Protein AF-A0A1F5N395-F1 (afdb_monomer)

Secondary structure (DSSP, 8-state):
-----------HHHHHHHHHHHHHTT--HHHHHHHHHS---PPPHHHHHHHHHHHHHHHHHHHHHSTT--HHHHHHHHHHT-

pLDDT: mean 85.55, std 9.71, range [39.47, 94.94]

Sequence (82 aa):
MNFITTNIRLPEDEYLKLKAEAANKRKSLAAVIRDKITTDKDLSQTEIENIMADLDRIAKRNSKKLKGWNSLQALREIRDEN

Foldseek 3Di:
DDDDDDDDDDDPVVLVVLVVVCVVVVHDSVVSVCVVVDDPPPDDPVNVVVVVVVVVVVVVVCCVVQVPPPPVVVVVCVVVVD

Organism: NCBI:txid1797794

Structure (mmCIF, N/CA/C/O backbone):
data_AF-A0A1F5N395-F1
#
_entry.id   AF-A0A1F5N395-F1
#
loop_
_atom_site.group_PDB
_atom_site.id
_atom_site.type_symbol
_atom_site.label_atom_id
_atom_site.label_alt_id
_atom_site.label_comp_id
_atom_site.label_asym_id
_atom_site.label_entity_id
_atom_site.label_seq_id
_atom_site.pdbx_PDB_ins_code
_atom_site.Cartn_x
_atom_site.Cartn_y
_atom_site.Cartn_z
_atom_site.occupancy
_atom_site.B_iso_or_equiv
_atom_site.auth_seq_id
_atom_site.auth_comp_id
_atom_site.auth_asym_id
_atom_site.auth_atom_id
_atom_site.pdbx_PDB_model_num
ATOM 1 N N . MET A 1 1 ? -17.145 2.521 -11.467 1.00 39.47 1 MET A N 1
ATOM 2 C CA . MET A 1 1 ? -15.679 2.601 -11.299 1.00 39.47 1 MET A CA 1
ATOM 3 C C . MET A 1 1 ? -15.113 2.932 -12.671 1.00 39.47 1 MET A C 1
ATOM 5 O O . MET A 1 1 ? -15.167 2.079 -13.544 1.00 39.47 1 MET A O 1
ATOM 9 N N . ASN A 1 2 ? -14.717 4.186 -12.903 1.00 59.09 2 ASN A N 1
ATOM 10 C CA . ASN A 1 2 ? -14.302 4.654 -14.230 1.00 59.09 2 ASN A CA 1
ATOM 11 C C . ASN A 1 2 ? -12.806 4.387 -14.398 1.00 59.09 2 ASN A C 1
ATOM 13 O O . ASN A 1 2 ? -11.985 5.117 -13.850 1.00 59.09 2 ASN A O 1
ATOM 17 N N . PHE A 1 3 ? -12.453 3.309 -15.093 1.00 71.94 3 PHE A N 1
ATOM 18 C CA . PHE A 1 3 ? -11.071 2.994 -15.444 1.00 71.94 3 PHE A CA 1
ATOM 19 C C . PHE A 1 3 ? -10.793 3.443 -16.880 1.00 71.94 3 PHE A C 1
ATOM 21 O O . PHE A 1 3 ? -11.626 3.264 -17.765 1.00 71.94 3 PHE A O 1
ATOM 28 N N . ILE A 1 4 ? -9.612 4.016 -17.109 1.00 77.75 4 ILE A N 1
ATOM 29 C CA . ILE A 1 4 ? -9.108 4.311 -18.452 1.00 77.75 4 ILE A CA 1
ATOM 30 C C . ILE A 1 4 ? -8.062 3.245 -18.769 1.00 77.75 4 ILE A C 1
ATOM 32 O O . ILE A 1 4 ? -7.080 3.093 -18.044 1.00 77.75 4 ILE A O 1
ATOM 36 N N . THR A 1 5 ? -8.289 2.472 -19.828 1.00 83.94 5 THR A N 1
ATOM 37 C CA . THR A 1 5 ? -7.311 1.506 -20.335 1.00 83.94 5 THR A CA 1
ATOM 38 C C . THR A 1 5 ? -6.376 2.212 -21.306 1.00 83.94 5 THR A C 1
ATOM 40 O O . THR A 1 5 ? -6.813 2.648 -22.370 1.00 83.94 5 THR A O 1
ATOM 43 N N . THR A 1 6 ? -5.094 2.302 -20.960 1.00 83.00 6 THR A N 1
ATOM 44 C CA . THR A 1 6 ? -4.077 2.933 -21.810 1.00 83.00 6 THR A CA 1
ATOM 45 C C . THR A 1 6 ? -3.112 1.882 -22.340 1.00 83.00 6 THR A C 1
ATOM 47 O O . THR A 1 6 ? -2.516 1.134 -21.566 1.00 83.00 6 THR A O 1
ATOM 50 N N . ASN A 1 7 ? -2.928 1.845 -23.661 1.00 87.69 7 ASN A N 1
ATOM 51 C CA . ASN A 1 7 ? -1.890 1.038 -24.296 1.00 87.69 7 ASN A CA 1
ATOM 52 C C . ASN A 1 7 ? -0.563 1.803 -24.261 1.00 87.69 7 ASN A C 1
ATOM 54 O O . ASN A 1 7 ? -0.462 2.887 -24.830 1.00 87.69 7 ASN A O 1
ATOM 58 N N . ILE A 1 8 ? 0.453 1.234 -23.612 1.00 84.88 8 ILE A N 1
ATOM 59 C CA . ILE A 1 8 ? 1.784 1.838 -23.476 1.00 84.88 8 ILE A CA 1
ATOM 60 C C . ILE A 1 8 ? 2.774 0.999 -24.284 1.00 84.88 8 ILE A C 1
ATOM 62 O O . ILE A 1 8 ? 2.782 -0.227 -24.174 1.00 84.88 8 ILE A O 1
ATOM 66 N N . ARG A 1 9 ? 3.607 1.650 -25.101 1.00 89.31 9 ARG A N 1
ATOM 67 C CA . ARG A 1 9 ? 4.713 1.002 -25.818 1.00 89.31 9 ARG A CA 1
ATOM 68 C C . ARG A 1 9 ? 6.010 1.289 -25.074 1.00 89.31 9 ARG A C 1
ATOM 70 O O . ARG A 1 9 ? 6.311 2.450 -24.822 1.00 89.31 9 ARG A O 1
ATOM 77 N N . LEU A 1 10 ? 6.743 0.237 -24.728 1.00 88.25 10 LEU A N 1
ATOM 78 C CA . LEU A 1 10 ? 8.021 0.315 -24.024 1.00 88.25 10 LEU A CA 1
ATOM 79 C C . LEU A 1 10 ? 9.115 -0.339 -24.875 1.00 88.25 10 LEU A C 1
ATOM 81 O O . LEU A 1 10 ? 8.808 -1.294 -25.597 1.00 88.25 10 LEU A O 1
ATOM 85 N N . PRO A 1 11 ? 10.371 0.129 -24.780 1.00 94.50 11 PRO A N 1
ATOM 86 C CA . PRO A 1 11 ? 11.519 -0.616 -25.282 1.00 94.50 11 PRO A CA 1
ATOM 87 C C . PRO A 1 11 ? 11.568 -2.023 -24.670 1.00 94.50 11 PRO A C 1
ATOM 89 O O . PRO A 1 11 ? 11.204 -2.223 -23.507 1.00 94.50 11 PRO A O 1
ATOM 92 N N . GLU A 1 12 ? 12.026 -3.001 -25.448 1.00 93.25 12 GLU A N 1
ATOM 93 C CA . GLU A 1 12 ? 12.019 -4.416 -25.055 1.00 93.25 12 GLU A CA 1
ATOM 94 C C . GLU A 1 12 ? 12.810 -4.674 -23.762 1.00 93.25 12 GLU A C 1
ATOM 96 O O . GLU A 1 12 ? 12.315 -5.336 -22.845 1.00 93.25 12 GLU A O 1
ATOM 101 N N . ASP A 1 13 ? 13.989 -4.064 -23.642 1.00 93.50 13 ASP A N 1
ATOM 102 C CA . ASP A 1 13 ? 14.859 -4.196 -22.472 1.00 93.50 13 ASP A CA 1
ATOM 103 C C . ASP A 1 13 ? 14.181 -3.719 -21.180 1.00 93.50 13 ASP A C 1
ATOM 105 O O . ASP A 1 13 ? 14.308 -4.335 -20.118 1.00 93.50 13 ASP A O 1
ATOM 109 N N . GLU A 1 14 ? 13.434 -2.616 -21.251 1.00 90.44 14 GLU A N 1
ATOM 110 C CA . GLU A 1 14 ? 12.711 -2.068 -20.102 1.00 90.44 14 GLU A CA 1
ATOM 111 C C . GLU A 1 14 ? 11.523 -2.946 -19.717 1.00 90.44 14 GLU A C 1
ATOM 113 O O . GLU A 1 14 ? 11.278 -3.192 -18.533 1.00 90.44 14 GLU A O 1
ATOM 118 N N . TYR A 1 15 ? 10.817 -3.482 -20.711 1.00 91.50 15 TYR A N 1
ATOM 119 C CA . TYR A 1 15 ? 9.720 -4.414 -20.486 1.00 91.50 15 TYR A CA 1
ATOM 120 C C . TYR A 1 15 ? 10.190 -5.696 -19.779 1.00 91.50 15 TYR A C 1
ATOM 122 O O . TYR A 1 15 ? 9.538 -6.161 -18.836 1.00 91.50 15 TYR A O 1
ATOM 130 N N . LEU A 1 16 ? 11.346 -6.241 -20.172 1.00 93.19 16 LEU A N 1
ATOM 131 C CA . LEU A 1 16 ? 11.957 -7.402 -19.517 1.00 93.19 16 LEU A CA 1
ATOM 132 C C . LEU A 1 16 ? 12.346 -7.105 -18.063 1.00 93.19 16 LEU A C 1
ATOM 134 O O . LEU A 1 16 ? 12.050 -7.908 -17.174 1.00 93.19 16 LEU A O 1
ATOM 138 N N . LYS A 1 17 ? 12.926 -5.929 -17.793 1.00 92.81 17 LYS A N 1
ATOM 139 C CA . LYS A 1 17 ? 13.240 -5.489 -16.421 1.00 92.81 17 LYS A CA 1
ATOM 140 C C . LYS A 1 17 ? 11.986 -5.401 -15.551 1.00 92.81 17 LYS A C 1
ATOM 142 O O . LYS A 1 17 ? 11.988 -5.900 -14.427 1.00 92.81 17 LYS A O 1
ATOM 147 N N . LEU A 1 18 ? 10.898 -4.830 -16.072 1.00 91.56 18 LEU A N 1
ATOM 148 C CA . LEU A 1 18 ? 9.631 -4.728 -15.339 1.00 91.56 18 LEU A CA 1
ATOM 149 C C . LEU A 1 18 ? 9.004 -6.100 -15.067 1.00 91.56 18 LEU A C 1
ATOM 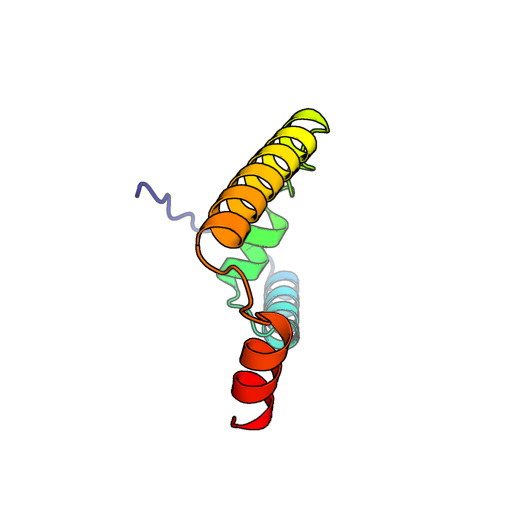151 O O . LEU A 1 18 ? 8.429 -6.305 -13.998 1.00 91.56 18 LEU A O 1
ATOM 155 N N . LYS A 1 19 ? 9.137 -7.061 -15.990 1.00 91.75 19 LYS A N 1
ATOM 156 C CA . LYS A 1 19 ? 8.713 -8.450 -15.753 1.00 91.75 19 LYS A CA 1
ATOM 157 C C . LYS A 1 19 ? 9.502 -9.116 -14.631 1.00 91.75 19 LYS A C 1
ATOM 159 O O . LYS A 1 19 ? 8.896 -9.752 -13.770 1.00 91.75 19 LYS A O 1
ATOM 164 N N . ALA A 1 20 ? 10.823 -8.953 -14.623 1.00 93.19 20 ALA A N 1
ATOM 165 C CA . ALA A 1 20 ? 11.665 -9.475 -13.551 1.00 93.19 20 ALA A CA 1
ATOM 166 C C . ALA A 1 20 ? 11.300 -8.841 -12.197 1.00 93.19 20 ALA A C 1
ATOM 168 O O . ALA A 1 20 ? 11.150 -9.537 -11.194 1.00 93.19 20 ALA A O 1
ATOM 169 N N . GLU A 1 21 ? 11.064 -7.527 -12.176 1.00 91.62 21 GLU A N 1
ATOM 170 C CA . GLU A 1 21 ? 10.628 -6.806 -10.979 1.00 91.62 21 GLU A CA 1
ATOM 171 C C . GLU A 1 21 ? 9.258 -7.290 -10.471 1.00 91.62 21 GLU A C 1
ATOM 173 O O . GLU A 1 21 ? 9.076 -7.489 -9.268 1.00 91.62 21 GLU A O 1
ATOM 178 N N . ALA A 1 22 ? 8.307 -7.532 -11.376 1.00 93.56 22 ALA A N 1
ATOM 179 C CA . ALA A 1 22 ? 6.988 -8.064 -11.046 1.00 93.56 22 ALA A CA 1
ATOM 180 C C . ALA A 1 22 ? 7.063 -9.470 -10.431 1.00 93.56 22 ALA A C 1
ATOM 182 O O . ALA A 1 22 ? 6.401 -9.731 -9.422 1.00 93.56 22 ALA A O 1
ATOM 183 N N . ALA A 1 23 ? 7.916 -10.341 -10.979 1.00 92.00 23 ALA A N 1
ATOM 184 C CA . ALA A 1 23 ? 8.158 -11.674 -10.433 1.00 92.00 23 ALA A CA 1
ATOM 185 C C . ALA A 1 23 ? 8.760 -11.608 -9.019 1.00 92.00 23 ALA A C 1
ATOM 187 O O . ALA A 1 23 ? 8.251 -12.255 -8.104 1.00 92.00 23 ALA A O 1
ATOM 188 N N . ASN A 1 24 ? 9.772 -10.757 -8.815 1.00 94.31 24 ASN A N 1
ATOM 189 C CA . ASN A 1 24 ? 10.412 -10.566 -7.510 1.00 94.31 24 ASN A CA 1
ATOM 190 C C . ASN A 1 24 ? 9.433 -10.035 -6.455 1.00 94.31 24 ASN A C 1
ATOM 192 O O . ASN A 1 24 ? 9.400 -10.527 -5.328 1.00 94.31 24 ASN A O 1
ATOM 196 N N . LYS A 1 25 ? 8.599 -9.055 -6.823 1.00 90.56 25 LYS A N 1
ATOM 197 C CA . LYS A 1 25 ? 7.596 -8.455 -5.928 1.00 90.56 25 LYS A CA 1
ATOM 198 C C . LYS A 1 25 ? 6.326 -9.302 -5.776 1.00 90.56 25 LYS A C 1
ATOM 200 O O . LYS A 1 25 ? 5.443 -8.902 -5.021 1.00 90.56 25 LYS A O 1
ATOM 205 N N . ARG A 1 26 ? 6.204 -10.433 -6.489 1.00 91.19 26 ARG A N 1
ATOM 206 C CA . ARG A 1 26 ? 4.985 -11.266 -6.574 1.00 91.19 26 ARG A CA 1
ATOM 207 C C . ARG A 1 26 ? 3.725 -10.443 -6.889 1.00 91.19 26 ARG A C 1
ATOM 209 O O . ARG A 1 26 ? 2.644 -10.704 -6.368 1.00 91.19 26 ARG A O 1
ATOM 216 N N . LYS A 1 27 ? 3.873 -9.422 -7.737 1.00 91.12 27 LYS A N 1
ATOM 217 C CA . LYS A 1 27 ? 2.803 -8.512 -8.174 1.00 91.12 27 LYS A CA 1
ATOM 218 C C . LYS A 1 27 ? 2.558 -8.684 -9.672 1.00 91.12 27 LYS A C 1
ATOM 220 O O . LYS A 1 27 ? 3.428 -9.143 -10.406 1.00 91.12 27 LYS A O 1
ATOM 225 N N . SER A 1 28 ? 1.381 -8.285 -10.155 1.00 91.50 28 SER A N 1
ATOM 226 C CA . SER A 1 28 ? 1.140 -8.235 -11.601 1.00 91.50 28 SER A CA 1
ATOM 227 C C . SER A 1 28 ? 1.957 -7.115 -12.250 1.00 91.50 28 SER A C 1
ATOM 229 O O . SER A 1 28 ? 2.201 -6.074 -11.639 1.00 91.50 28 SER A O 1
ATOM 231 N N . LEU A 1 29 ? 2.335 -7.293 -13.519 1.00 89.88 29 LEU A N 1
ATOM 232 C CA . LEU A 1 29 ? 3.059 -6.269 -14.278 1.00 89.88 29 LEU A CA 1
ATOM 233 C C . LEU A 1 29 ? 2.300 -4.930 -14.287 1.00 89.88 29 LEU A C 1
ATOM 235 O O . LEU A 1 29 ? 2.888 -3.874 -14.080 1.00 89.88 29 LEU A O 1
ATOM 239 N N . ALA A 1 30 ? 0.975 -4.982 -14.440 1.00 88.88 30 ALA A N 1
ATOM 240 C CA . ALA A 1 30 ? 0.116 -3.803 -14.389 1.00 88.88 30 ALA A CA 1
ATOM 241 C C . ALA A 1 30 ? 0.097 -3.124 -13.008 1.00 88.88 30 ALA A C 1
ATOM 243 O O . ALA A 1 30 ? -0.113 -1.917 -12.928 1.00 88.88 30 ALA A O 1
ATOM 244 N N . ALA A 1 31 ? 0.276 -3.869 -11.911 1.00 87.50 31 ALA A N 1
ATOM 245 C CA . ALA A 1 31 ? 0.432 -3.275 -10.584 1.00 87.50 31 ALA A CA 1
ATOM 246 C C . ALA A 1 31 ? 1.785 -2.568 -10.459 1.00 87.50 31 ALA A C 1
ATOM 248 O O . ALA A 1 31 ? 1.811 -1.420 -10.051 1.00 87.50 31 ALA A O 1
ATOM 249 N N . VAL A 1 32 ? 2.880 -3.186 -10.914 1.00 89.62 32 VAL A N 1
ATOM 250 C CA . VAL A 1 32 ? 4.210 -2.548 -10.898 1.00 89.62 32 VAL A CA 1
ATOM 251 C C . VAL A 1 32 ? 4.237 -1.269 -11.737 1.00 89.62 32 VAL A C 1
ATOM 253 O O . VAL A 1 32 ? 4.790 -0.263 -11.305 1.00 89.62 32 V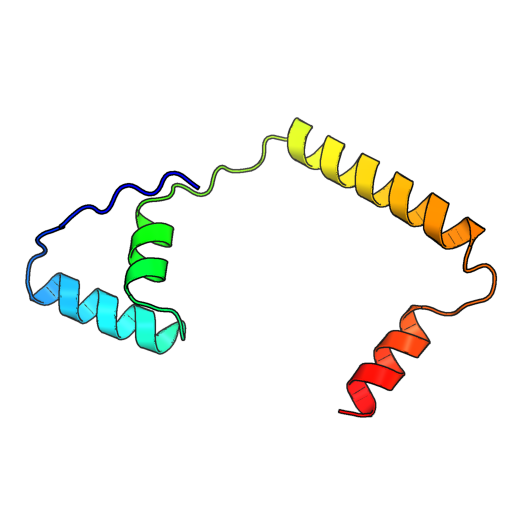AL A O 1
ATOM 256 N N . ILE A 1 33 ? 3.613 -1.282 -12.919 1.00 88.88 33 ILE A N 1
ATOM 257 C CA . ILE A 1 33 ? 3.505 -0.091 -13.772 1.00 88.88 33 ILE A CA 1
ATOM 258 C C . ILE A 1 33 ? 2.700 1.005 -13.065 1.00 88.88 33 ILE A C 1
ATOM 260 O O . ILE A 1 33 ? 3.116 2.160 -13.062 1.00 88.88 33 ILE A O 1
ATOM 264 N N . ARG A 1 34 ? 1.577 0.657 -12.424 1.00 86.69 34 ARG A N 1
ATOM 265 C CA . ARG A 1 34 ? 0.782 1.624 -11.654 1.00 86.69 34 ARG A CA 1
ATOM 266 C C . ARG A 1 34 ? 1.549 2.180 -10.465 1.00 86.69 34 ARG A C 1
ATOM 268 O O . ARG A 1 34 ? 1.525 3.388 -10.299 1.00 86.69 34 ARG A O 1
ATOM 275 N N . ASP A 1 35 ? 2.251 1.346 -9.707 1.00 86.31 35 ASP A N 1
ATOM 276 C CA . ASP A 1 35 ? 3.066 1.775 -8.565 1.00 86.31 35 ASP A CA 1
ATOM 277 C C . ASP A 1 35 ? 4.180 2.746 -9.005 1.00 86.31 35 ASP A C 1
ATOM 279 O O . ASP A 1 35 ? 4.556 3.628 -8.250 1.00 86.31 35 ASP A O 1
ATOM 283 N N . LYS A 1 36 ? 4.703 2.616 -10.235 1.00 84.94 36 LYS A N 1
ATOM 284 C CA . LYS A 1 36 ? 5.721 3.538 -10.775 1.00 84.94 36 LYS A CA 1
ATOM 285 C C . LYS A 1 36 ? 5.152 4.838 -11.345 1.00 84.94 36 LYS A C 1
ATOM 287 O O . LYS A 1 36 ? 5.838 5.852 -11.316 1.00 84.94 36 LYS A O 1
ATOM 292 N N . ILE A 1 37 ? 3.951 4.802 -11.930 1.00 83.75 37 ILE A N 1
ATOM 293 C CA . ILE A 1 37 ? 3.287 5.992 -12.498 1.00 83.75 37 ILE A CA 1
ATOM 294 C C . ILE A 1 37 ? 2.592 6.799 -11.401 1.00 83.75 37 ILE A C 1
ATOM 296 O O . ILE A 1 37 ? 2.506 8.022 -11.482 1.00 83.75 37 ILE A O 1
ATOM 300 N N . THR A 1 38 ? 2.067 6.112 -10.391 1.00 82.00 38 THR A N 1
ATOM 301 C CA . THR A 1 38 ? 1.480 6.757 -9.227 1.00 82.00 38 THR A CA 1
ATOM 302 C C . THR A 1 38 ? 2.634 7.295 -8.405 1.00 82.00 38 THR A C 1
ATOM 304 O O . THR A 1 38 ? 3.414 6.533 -7.848 1.00 82.00 38 THR A O 1
ATOM 307 N N . THR A 1 39 ? 2.770 8.611 -8.335 1.00 67.94 39 THR A N 1
ATOM 308 C CA . THR A 1 39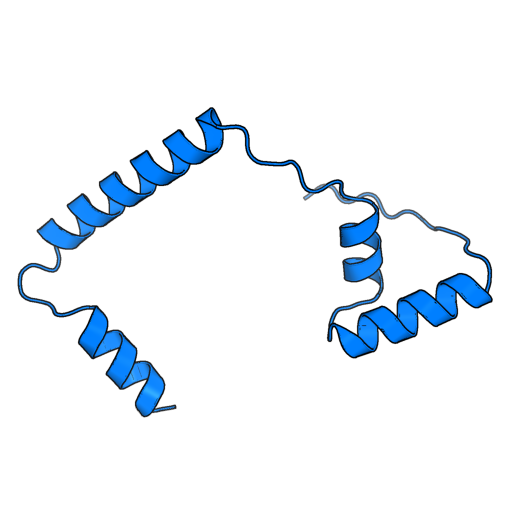 ? 3.520 9.211 -7.242 1.00 67.94 39 THR A CA 1
ATOM 309 C C . THR A 1 39 ? 2.761 8.879 -5.969 1.00 67.94 39 THR A C 1
ATOM 311 O O . THR A 1 39 ? 1.597 9.272 -5.837 1.00 67.94 39 THR A O 1
ATOM 314 N N . ASP A 1 40 ? 3.387 8.120 -5.065 1.00 64.75 40 ASP A N 1
ATOM 315 C CA . ASP A 1 40 ? 2.899 8.003 -3.696 1.00 64.75 40 ASP A CA 1
ATOM 316 C C . ASP A 1 40 ? 2.672 9.435 -3.210 1.00 64.75 40 ASP A C 1
ATOM 318 O O . ASP A 1 40 ? 3.599 10.245 -3.137 1.00 64.75 40 ASP A O 1
ATOM 322 N N . LYS A 1 41 ? 1.405 9.803 -3.008 1.00 66.25 41 LYS A N 1
ATOM 323 C CA . LYS A 1 41 ? 1.109 11.059 -2.341 1.00 66.25 41 LYS A CA 1
ATOM 324 C C . LYS A 1 41 ? 1.547 10.843 -0.911 1.00 66.25 41 LYS A C 1
ATOM 326 O O . LYS A 1 41 ? 0.877 10.116 -0.177 1.00 66.25 41 LYS A O 1
ATOM 331 N N . ASP A 1 42 ? 2.663 11.458 -0.544 1.00 74.19 42 ASP A N 1
ATOM 332 C CA . ASP A 1 42 ? 3.000 11.623 0.857 1.00 74.19 42 ASP A CA 1
ATOM 333 C C . ASP A 1 42 ? 1.780 12.242 1.536 1.00 74.19 42 ASP A C 1
ATOM 335 O O . ASP A 1 42 ? 1.279 13.291 1.115 1.00 74.19 42 ASP A O 1
ATOM 339 N N . LEU A 1 43 ? 1.247 11.530 2.528 1.00 78.94 43 LEU A N 1
ATOM 340 C CA . LEU A 1 43 ? 0.120 12.024 3.298 1.00 78.94 43 LEU A CA 1
ATOM 341 C C . LEU A 1 43 ? 0.555 13.328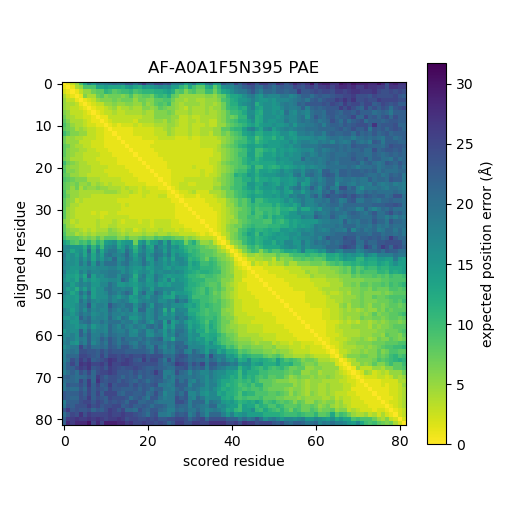 3.960 1.00 78.94 43 LEU A C 1
ATOM 343 O O . LEU A 1 43 ? 1.587 13.393 4.632 1.00 78.94 43 LEU A O 1
ATOM 347 N N . SER A 1 44 ? -0.243 14.369 3.776 1.00 84.50 44 SER A N 1
ATOM 348 C CA . SER A 1 44 ? -0.063 15.614 4.505 1.00 84.50 44 SER A CA 1
ATOM 349 C C . SER A 1 44 ? -0.181 15.357 6.009 1.00 84.50 44 SER A C 1
ATOM 351 O O . SER A 1 44 ? -0.887 14.451 6.460 1.00 84.50 44 SER A O 1
ATOM 353 N N . GLN A 1 45 ? 0.476 16.192 6.813 1.00 85.31 45 GLN A N 1
ATOM 354 C CA . GLN A 1 45 ? 0.397 16.097 8.271 1.00 85.31 45 GLN A CA 1
ATOM 355 C C . GLN A 1 45 ? -1.059 16.098 8.772 1.00 85.31 45 GLN A C 1
ATOM 357 O O . GLN A 1 45 ? -1.412 15.334 9.666 1.00 85.31 45 GLN A O 1
ATOM 362 N N . THR A 1 46 ? -1.928 16.884 8.134 1.00 89.75 46 THR A N 1
ATOM 363 C CA . THR A 1 46 ? -3.360 16.941 8.445 1.00 89.75 46 THR A CA 1
ATOM 364 C C . THR A 1 46 ? -4.080 15.622 8.153 1.00 89.75 46 THR A C 1
ATOM 366 O O . THR A 1 46 ? -4.949 15.209 8.918 1.00 89.75 46 THR A O 1
ATOM 369 N N . GLU A 1 47 ? -3.727 14.920 7.073 1.00 88.00 47 GLU A N 1
ATOM 370 C CA . GLU A 1 47 ? -4.287 13.594 6.783 1.00 88.00 47 GLU A CA 1
ATOM 371 C C . GLU A 1 47 ? -3.858 12.562 7.831 1.00 88.00 47 GLU A C 1
ATOM 373 O O . GLU A 1 47 ? -4.683 11.765 8.278 1.00 88.00 47 GLU A O 1
ATOM 378 N N . ILE A 1 48 ? -2.602 12.616 8.283 1.00 89.69 48 ILE A N 1
ATOM 379 C CA . ILE A 1 48 ? -2.096 11.750 9.357 1.00 89.69 48 ILE A CA 1
ATOM 380 C C . ILE A 1 48 ? -2.853 12.014 10.666 1.00 89.69 48 ILE A C 1
ATOM 382 O O . ILE A 1 48 ? -3.302 11.071 11.321 1.00 89.69 48 ILE A O 1
ATOM 386 N N . GLU A 1 49 ? -3.040 13.283 11.036 1.00 92.94 49 GLU A N 1
ATOM 387 C CA . GLU A 1 49 ? -3.788 13.679 12.236 1.00 92.94 49 GLU A CA 1
ATOM 388 C C . GLU A 1 49 ? -5.242 13.185 12.191 1.00 92.94 49 GLU A C 1
ATOM 390 O O . GLU A 1 49 ? -5.746 12.646 13.180 1.00 92.94 49 GLU A O 1
ATOM 395 N N . ASN A 1 50 ? -5.895 13.275 11.028 1.00 93.12 50 ASN A N 1
ATOM 396 C CA . ASN A 1 50 ? -7.250 12.757 10.831 1.00 93.12 50 ASN A CA 1
ATOM 397 C C . ASN A 1 50 ? -7.320 11.233 11.008 1.00 93.12 50 ASN A C 1
ATOM 399 O O . ASN A 1 50 ? -8.208 10.735 11.704 1.00 93.12 50 ASN A O 1
ATOM 403 N N . ILE A 1 51 ? -6.364 10.491 10.437 1.00 92.56 51 ILE A N 1
ATOM 404 C CA . ILE A 1 51 ? -6.284 9.030 10.597 1.00 92.56 51 ILE A CA 1
ATOM 405 C C . ILE A 1 51 ? -6.103 8.662 12.074 1.00 92.56 51 ILE A C 1
ATOM 407 O O . ILE A 1 51 ? -6.788 7.768 12.575 1.00 92.56 51 ILE A O 1
ATOM 411 N N . MET A 1 52 ? -5.228 9.365 12.798 1.00 93.50 52 MET A N 1
ATOM 412 C CA . MET A 1 52 ? -5.016 9.127 14.230 1.00 93.50 52 MET A CA 1
ATOM 413 C C . MET A 1 52 ? -6.273 9.420 15.058 1.00 93.50 52 MET A C 1
ATOM 415 O O . MET A 1 52 ? -6.618 8.645 15.954 1.00 93.50 52 MET A O 1
ATOM 419 N N . ALA A 1 53 ? -6.997 10.495 14.740 1.00 94.94 53 ALA A N 1
ATOM 420 C CA . ALA A 1 53 ? -8.251 10.831 15.408 1.00 94.94 53 ALA A CA 1
ATOM 421 C C . ALA A 1 53 ? -9.336 9.765 15.174 1.00 94.94 53 ALA A C 1
ATOM 423 O O . ALA A 1 53 ? -10.090 9.415 16.092 1.00 94.94 53 ALA A O 1
ATOM 424 N N . ASP A 1 54 ? -9.410 9.217 13.962 1.00 94.44 54 ASP A N 1
ATOM 425 C CA . ASP A 1 54 ? -10.339 8.139 13.634 1.00 94.44 54 ASP A CA 1
ATOM 426 C C . ASP A 1 54 ? -9.964 6.826 14.334 1.00 94.44 54 ASP A C 1
ATOM 428 O O . ASP A 1 54 ? -10.844 6.153 14.885 1.00 94.44 54 ASP A O 1
ATOM 432 N N . LEU A 1 55 ? -8.670 6.493 14.397 1.00 93.31 55 LEU A N 1
ATOM 433 C CA . LEU A 1 55 ? -8.167 5.339 15.146 1.00 93.31 55 LEU A CA 1
ATOM 434 C C . LEU A 1 55 ? -8.526 5.431 16.632 1.00 93.31 55 LEU A C 1
ATOM 436 O O . LEU A 1 55 ? -9.054 4.467 17.190 1.00 93.31 55 LEU A O 1
ATOM 440 N N . ASP A 1 56 ? -8.322 6.588 17.263 1.00 93.56 56 ASP A N 1
ATOM 441 C CA . ASP A 1 56 ? -8.679 6.800 18.670 1.00 93.56 56 ASP A CA 1
ATOM 442 C C . ASP A 1 56 ? -10.198 6.682 18.894 1.00 93.56 56 ASP A C 1
ATOM 444 O O . ASP A 1 56 ? -10.669 6.055 19.850 1.00 93.56 56 ASP A O 1
ATOM 448 N N . ARG A 1 57 ? -11.010 7.193 17.957 1.00 94.25 57 ARG A N 1
ATOM 449 C CA . ARG A 1 57 ? -12.473 7.043 18.006 1.00 94.25 57 ARG A CA 1
ATOM 450 C C . ARG A 1 57 ? -12.894 5.574 17.950 1.00 94.25 57 ARG A C 1
ATOM 452 O O . ARG A 1 57 ? -13.782 5.159 18.705 1.00 94.25 57 ARG A O 1
ATOM 459 N N . ILE A 1 58 ? -12.279 4.789 17.067 1.00 93.25 58 ILE A N 1
ATOM 460 C CA . ILE A 1 58 ? -12.541 3.351 16.935 1.00 93.25 58 ILE A CA 1
ATOM 461 C C . ILE A 1 58 ? -12.083 2.616 18.197 1.00 93.25 58 ILE A C 1
ATOM 463 O O . ILE A 1 58 ? -12.854 1.829 18.750 1.00 93.25 58 ILE A O 1
ATOM 467 N N . ALA A 1 59 ? -10.892 2.921 18.713 1.00 88.62 59 ALA A N 1
ATOM 468 C CA . ALA A 1 59 ? -10.361 2.331 19.938 1.00 88.62 59 ALA A CA 1
ATOM 469 C C . ALA A 1 59 ? -11.291 2.575 21.137 1.00 88.62 59 ALA A C 1
ATOM 471 O O . ALA A 1 59 ? -11.644 1.632 21.846 1.00 88.62 59 ALA A O 1
ATOM 472 N N . LYS A 1 60 ? -11.788 3.807 21.311 1.00 90.50 60 LYS A N 1
ATOM 473 C CA . LYS A 1 60 ? -12.771 4.161 22.353 1.00 90.50 60 LYS A CA 1
ATOM 474 C C . LYS A 1 60 ? -14.110 3.446 22.182 1.00 90.50 60 LYS A C 1
ATOM 476 O O . LYS A 1 60 ? -14.774 3.118 23.165 1.00 90.50 60 LYS A O 1
ATOM 481 N N . ARG A 1 61 ? -14.554 3.211 20.945 1.00 89.94 61 ARG A N 1
ATOM 482 C CA . ARG A 1 61 ? -15.780 2.442 20.678 1.00 89.94 61 ARG A CA 1
ATOM 483 C C . ARG A 1 61 ? -15.585 0.965 21.015 1.00 89.94 61 ARG A C 1
ATOM 485 O O . ARG A 1 61 ? -16.473 0.359 21.613 1.00 89.94 61 ARG A O 1
ATOM 492 N N . ASN A 1 62 ? -14.431 0.415 20.661 1.00 87.56 62 ASN A N 1
ATOM 493 C CA . ASN A 1 62 ? -14.074 -0.970 20.930 1.00 87.56 62 ASN A CA 1
ATOM 494 C C . ASN A 1 62 ? -13.902 -1.207 22.430 1.00 87.56 62 ASN A C 1
ATOM 496 O O . ASN A 1 62 ? -14.482 -2.153 22.946 1.00 87.56 62 ASN A O 1
ATOM 500 N N . SER A 1 63 ? -13.226 -0.316 23.158 1.00 84.69 63 SER A N 1
ATOM 501 C CA . SER A 1 63 ? -13.035 -0.451 24.609 1.00 84.69 63 SER A CA 1
ATOM 502 C C . SER A 1 63 ? -14.353 -0.454 25.389 1.00 84.69 63 SER A C 1
ATOM 504 O O . SER A 1 63 ? -14.487 -1.183 26.370 1.00 84.69 63 SER A O 1
ATOM 506 N N . LYS A 1 64 ? -15.362 0.298 24.925 1.00 85.81 64 LYS A N 1
ATOM 507 C CA . LYS A 1 64 ? -16.717 0.265 25.497 1.00 85.81 64 LYS A CA 1
ATOM 508 C C . LYS A 1 64 ? -17.413 -1.083 25.299 1.00 85.81 64 LYS A C 1
ATOM 510 O O . LYS A 1 64 ? -18.136 -1.513 26.190 1.00 85.81 64 LYS A O 1
ATOM 515 N N . LYS A 1 65 ? -17.234 -1.723 24.140 1.00 85.69 65 LYS A N 1
ATOM 516 C CA . LYS A 1 65 ? -17.917 -2.98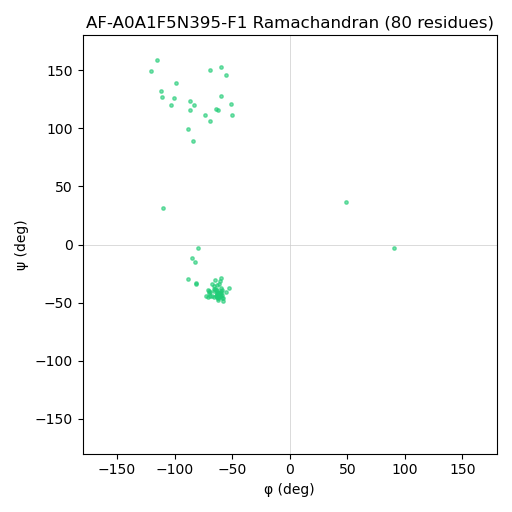1 23.783 1.00 85.69 65 LYS A CA 1
ATOM 517 C C . LYS A 1 65 ? -17.167 -4.236 24.232 1.00 85.69 65 LYS A C 1
ATOM 519 O O . LYS A 1 65 ? -17.796 -5.251 24.492 1.00 85.69 65 LYS A O 1
ATOM 524 N N . LEU A 1 66 ? -15.844 -4.164 24.314 1.00 83.31 66 LEU A N 1
ATOM 525 C CA . LEU A 1 66 ? -14.936 -5.290 24.544 1.00 83.31 66 LEU A CA 1
ATOM 526 C C . LEU A 1 66 ? -14.302 -5.227 25.941 1.00 83.31 66 LEU A C 1
ATOM 528 O O . LEU A 1 66 ? -13.157 -5.626 26.141 1.00 83.31 66 LEU A O 1
ATOM 532 N N . LYS A 1 67 ? -15.022 -4.678 26.923 1.00 77.06 67 LYS A N 1
ATOM 533 C CA . LYS A 1 67 ? -14.507 -4.510 28.284 1.00 77.06 67 LYS A CA 1
ATOM 534 C C . LYS A 1 67 ? -14.206 -5.886 28.897 1.00 77.06 67 LYS A C 1
ATOM 536 O O . LYS A 1 67 ? -15.118 -6.678 29.098 1.00 77.06 67 LYS A O 1
ATOM 541 N N . GLY A 1 68 ? -12.932 -6.153 29.188 1.00 76.88 68 GLY A N 1
ATOM 542 C CA . GLY A 1 68 ? -12.458 -7.444 29.711 1.00 76.88 68 GLY A CA 1
ATOM 543 C C . GLY A 1 68 ? -12.032 -8.459 28.642 1.00 76.88 68 GLY A C 1
ATOM 544 O O . GLY A 1 68 ? -11.518 -9.514 28.995 1.00 76.88 68 GLY A O 1
ATOM 545 N N . TRP A 1 69 ? -12.181 -8.142 27.353 1.00 80.19 69 TRP A N 1
ATOM 546 C CA . TRP A 1 69 ? -11.676 -8.976 26.263 1.00 80.19 69 TRP A CA 1
ATOM 547 C C . TRP A 1 69 ? -10.216 -8.613 25.966 1.00 80.19 69 TRP A C 1
ATOM 549 O O . TRP A 1 69 ? -9.897 -7.467 25.645 1.00 80.19 69 TRP A O 1
ATOM 559 N N . ASN A 1 70 ? -9.319 -9.598 26.025 1.00 83.19 70 ASN A N 1
ATOM 560 C CA . ASN A 1 70 ? -7.946 -9.452 25.549 1.00 83.19 70 ASN A CA 1
ATOM 561 C C . ASN A 1 70 ? -7.854 -9.689 24.030 1.00 83.19 70 ASN A C 1
ATOM 563 O O . ASN A 1 70 ? -7.648 -10.812 23.571 1.00 83.19 70 ASN A O 1
ATOM 567 N N . SER A 1 71 ? -8.033 -8.632 23.234 1.00 81.94 71 SER A N 1
ATOM 568 C CA . SER A 1 71 ? -8.009 -8.732 21.766 1.00 81.94 71 SER A CA 1
ATOM 569 C C . SER A 1 71 ? -6.677 -9.260 21.222 1.00 81.94 71 SER A C 1
ATOM 571 O O . SER A 1 71 ? -6.650 -9.896 20.174 1.00 81.94 71 SER A O 1
ATOM 573 N N . LEU A 1 72 ? -5.571 -9.022 21.935 1.00 83.00 72 LEU A N 1
ATOM 574 C CA . LEU A 1 72 ? -4.251 -9.510 21.540 1.00 83.00 72 LEU A CA 1
ATOM 575 C C . LEU A 1 72 ? -4.145 -11.028 21.694 1.00 83.00 72 LEU A C 1
ATOM 577 O O . LEU A 1 72 ? -3.558 -11.684 20.840 1.00 83.00 72 LEU A O 1
ATOM 581 N N . GLN A 1 73 ? -4.708 -11.577 22.770 1.00 86.62 73 GLN A N 1
ATOM 582 C CA . GLN A 1 73 ? -4.743 -13.019 22.986 1.00 86.62 73 GLN A CA 1
ATOM 583 C C . GLN A 1 73 ? -5.546 -13.719 21.884 1.00 86.62 73 GLN A C 1
ATOM 585 O O . GLN A 1 73 ? -5.021 -14.633 21.261 1.00 86.62 73 GLN A O 1
ATOM 590 N N . ALA A 1 74 ? -6.740 -13.215 21.560 1.00 85.81 74 ALA A N 1
ATOM 591 C CA . ALA A 1 74 ? -7.565 -13.778 20.489 1.00 85.81 74 ALA A CA 1
ATOM 592 C C . ALA A 1 74 ? -6.850 -13.767 19.121 1.00 85.81 74 ALA A C 1
ATOM 594 O O . ALA A 1 74 ? -6.937 -14.720 18.356 1.00 85.81 74 ALA A O 1
ATOM 595 N N . LEU A 1 75 ? -6.096 -12.704 18.814 1.00 86.31 75 LEU A N 1
ATOM 596 C CA . LEU A 1 75 ? -5.299 -12.640 17.583 1.0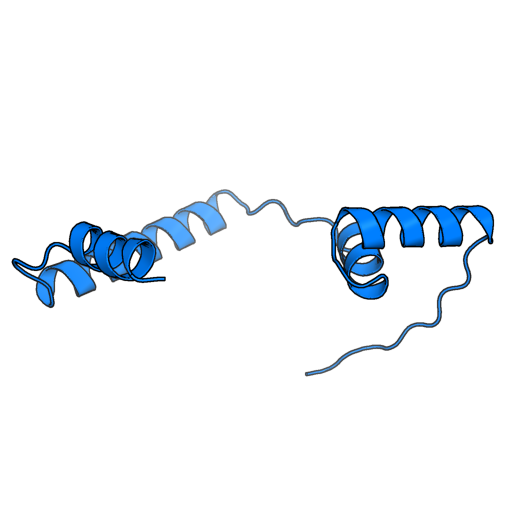0 86.31 75 LEU A CA 1
ATOM 597 C C . LEU A 1 75 ? -4.136 -13.641 17.568 1.00 86.31 75 LEU A C 1
ATOM 599 O O . LEU A 1 75 ? -3.780 -14.134 16.500 1.00 86.31 75 LEU A O 1
ATOM 603 N N . ARG A 1 76 ? -3.528 -13.925 18.727 1.00 88.31 76 ARG A N 1
ATOM 604 C CA . ARG A 1 76 ? -2.469 -14.939 18.846 1.00 88.31 76 ARG A CA 1
ATOM 605 C C . ARG A 1 76 ? -3.023 -16.340 18.643 1.00 88.31 76 ARG A C 1
ATOM 607 O O . ARG A 1 76 ? -2.430 -17.088 17.884 1.00 88.31 76 ARG A O 1
ATOM 614 N N . GLU A 1 77 ? -4.166 -16.641 19.250 1.00 89.12 77 GLU A N 1
ATOM 615 C CA . GLU A 1 77 ? -4.857 -17.925 19.084 1.00 89.12 77 GLU A CA 1
ATOM 616 C C . GLU A 1 77 ? -5.183 -18.174 17.602 1.00 89.12 77 GLU A C 1
ATOM 618 O O . GLU A 1 77 ? -4.760 -19.182 17.055 1.00 89.12 77 GLU A O 1
ATOM 623 N N . ILE A 1 78 ? -5.765 -17.196 16.896 1.00 89.88 78 ILE A N 1
ATOM 624 C CA . ILE A 1 78 ? -6.038 -17.309 15.448 1.00 89.88 78 ILE A CA 1
ATOM 625 C C . ILE A 1 78 ? -4.761 -17.538 14.623 1.00 89.88 78 ILE A C 1
ATOM 627 O O . ILE A 1 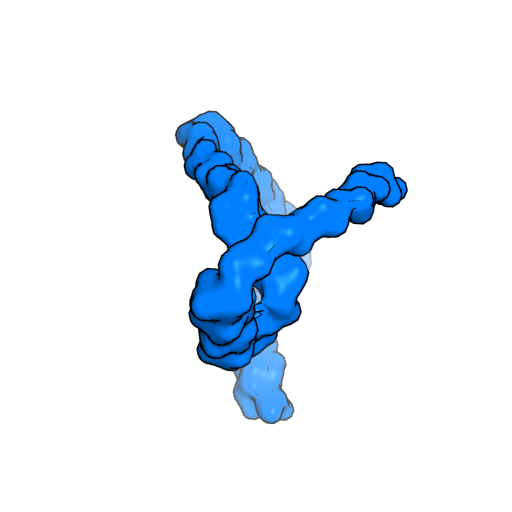78 ? -4.790 -18.238 13.612 1.00 89.88 78 ILE A O 1
ATOM 631 N N . ARG A 1 79 ? -3.646 -16.902 15.000 1.00 83.00 79 ARG A N 1
ATOM 632 C CA . ARG A 1 79 ? -2.376 -17.045 14.279 1.00 83.00 79 ARG A CA 1
ATOM 633 C C . ARG A 1 79 ? -1.749 -18.414 14.514 1.00 83.00 79 ARG A C 1
ATOM 635 O O . ARG A 1 79 ? -1.2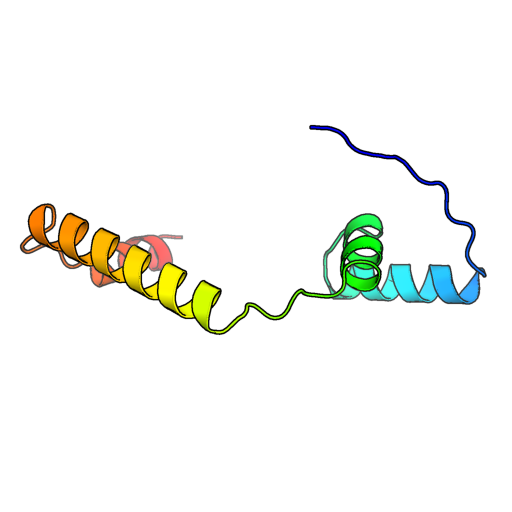29 -18.983 13.569 1.00 83.00 79 ARG A O 1
ATOM 642 N N . ASP A 1 80 ? -1.748 -18.880 15.756 1.00 87.19 80 ASP A N 1
ATOM 643 C CA . ASP A 1 80 ? -1.061 -20.105 16.160 1.00 87.19 80 ASP A CA 1
ATOM 644 C C . ASP A 1 80 ? -1.910 -21.366 15.853 1.00 87.19 80 ASP A C 1
ATOM 646 O O . ASP A 1 80 ? -1.374 -22.471 15.840 1.00 87.19 80 ASP A O 1
ATOM 650 N N . GLU A 1 81 ? -3.212 -21.205 15.567 1.00 67.50 81 GLU A N 1
ATOM 651 C CA . GLU A 1 81 ? -4.119 -22.255 15.063 1.00 67.50 81 GLU A CA 1
ATOM 652 C C . GLU A 1 81 ? -4.088 -22.452 13.528 1.00 67.50 81 GLU A C 1
ATOM 654 O O . GLU A 1 81 ? -4.641 -23.443 13.046 1.00 67.50 81 GLU A O 1
ATOM 659 N N . ASN A 1 82 ? -3.458 -21.551 12.757 1.00 52.62 82 ASN A N 1
ATOM 660 C CA . ASN A 1 82 ? -3.248 -21.687 11.300 1.0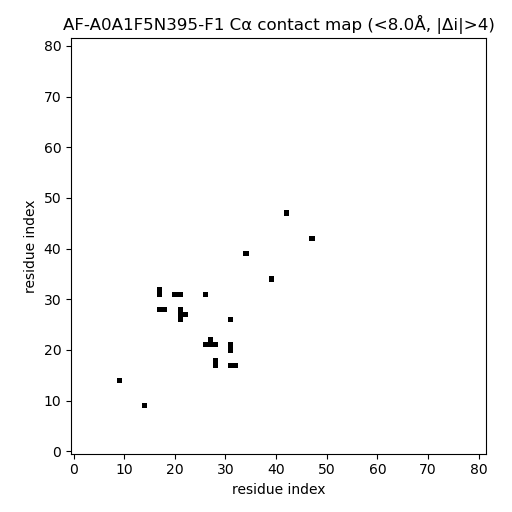0 52.62 82 ASN A CA 1
ATOM 661 C C . ASN A 1 82 ? -1.819 -22.131 10.964 1.00 52.62 82 ASN A C 1
ATOM 663 O O . ASN A 1 82 ? -1.663 -22.837 9.941 1.00 52.62 82 ASN A O 1
#

Mean predicted aligned error: 11.75 Å

Radius of gyration: 21.18 Å; Cα contacts (8 Å, |Δi|>4): 14; chains: 1; bounding box: 33×39×56 Å

Solvent-accessible surface area (backbone atoms only — not comparable to full-atom values): 5157 Å² total; per-residue (Å²): 135,93,79,84,89,78,91,79,90,70,60,68,71,59,51,53,51,47,48,53,50,13,61,76,68,74,44,54,56,71,52,52,52,45,61,69,69,44,73,79,73,76,75,50,71,68,55,52,52,50,52,52,54,50,50,52,54,50,51,57,54,45,53,71,76,43,71,91,60,60,67,67,58,55,54,46,51,62,58,77,76,105